Protein AF-A0A359DBV9-F1 (afdb_monomer_lite)

Structure (mmCIF, N/CA/C/O backbone):
data_AF-A0A359DBV9-F1
#
_entry.id   AF-A0A359DBV9-F1
#
loop_
_atom_site.group_PDB
_atom_site.id
_atom_site.type_symbol
_atom_site.label_atom_id
_atom_site.label_alt_id
_atom_site.label_comp_id
_atom_site.label_asym_id
_atom_site.label_entity_id
_atom_site.label_seq_id
_atom_site.pdbx_PDB_ins_code
_atom_site.Cartn_x
_atom_site.Cartn_y
_atom_site.Cartn_z
_atom_site.occupancy
_atom_site.B_iso_or_equiv
_atom_site.auth_seq_id
_atom_site.auth_comp_id
_atom_site.auth_asym_id
_atom_site.auth_atom_id
_atom_site.pdbx_PDB_model_num
ATOM 1 N N . GLU A 1 1 ? 1.395 5.108 -5.241 1.00 94.19 1 GLU A N 1
ATOM 2 C CA . GLU A 1 1 ? 0.673 3.856 -4.941 1.00 94.19 1 GLU A CA 1
ATOM 3 C C . GLU A 1 1 ? -0.668 3.954 -5.624 1.00 94.19 1 GLU A C 1
ATOM 5 O O . GLU A 1 1 ? -1.187 5.061 -5.710 1.00 94.19 1 GLU A O 1
ATOM 10 N N . TYR A 1 2 ? -1.190 2.859 -6.149 1.00 95.69 2 TYR A N 1
ATOM 11 C CA . TYR A 1 2 ? -2.496 2.856 -6.799 1.00 95.69 2 TYR A CA 1
ATOM 12 C C . TYR A 1 2 ? -3.117 1.470 -6.710 1.00 95.69 2 TYR A C 1
ATOM 14 O O . TYR A 1 2 ? -2.435 0.494 -6.397 1.00 95.69 2 TYR A O 1
ATOM 22 N N . ARG A 1 3 ? -4.417 1.398 -6.984 1.00 96.06 3 ARG A N 1
ATOM 23 C CA . ARG A 1 3 ? -5.118 0.130 -7.140 1.00 96.06 3 ARG A CA 1
ATOM 24 C C . ARG A 1 3 ? -5.063 -0.325 -8.586 1.00 96.06 3 ARG A C 1
ATOM 26 O O . ARG A 1 3 ? -5.320 0.463 -9.491 1.00 96.06 3 ARG A O 1
ATOM 33 N N . TYR A 1 4 ? -4.761 -1.597 -8.773 1.00 96.25 4 TYR A N 1
ATOM 34 C CA . TYR A 1 4 ? -4.733 -2.256 -10.069 1.00 96.25 4 TYR A CA 1
ATOM 35 C C . TYR A 1 4 ? -5.611 -3.498 -10.008 1.00 96.25 4 TYR A C 1
ATOM 37 O O . TYR A 1 4 ? -5.556 -4.210 -9.007 1.00 96.25 4 TYR A O 1
ATOM 45 N N . ALA A 1 5 ? -6.420 -3.720 -11.042 1.00 96.56 5 ALA A N 1
ATOM 46 C CA . ALA A 1 5 ? -7.215 -4.931 -11.189 1.00 96.56 5 ALA A CA 1
ATOM 47 C C . ALA A 1 5 ? -6.485 -5.904 -12.115 1.00 96.56 5 ALA A C 1
ATOM 49 O O . ALA A 1 5 ? -6.030 -5.501 -13.187 1.00 96.56 5 ALA A O 1
ATOM 50 N N . ASP A 1 6 ? -6.377 -7.164 -11.706 1.00 92.44 6 ASP A N 1
ATOM 51 C CA . ASP A 1 6 ? -5.887 -8.219 -12.587 1.00 92.44 6 ASP A CA 1
ATOM 52 C C . ASP A 1 6 ? -6.935 -8.604 -13.652 1.00 92.44 6 ASP A C 1
ATOM 54 O O . ASP A 1 6 ? -8.040 -8.059 -13.711 1.00 92.44 6 ASP A O 1
ATOM 58 N N . ALA A 1 7 ? -6.600 -9.572 -14.508 1.00 94.88 7 ALA A N 1
ATOM 59 C CA . ALA A 1 7 ? -7.501 -10.050 -15.560 1.00 94.88 7 ALA A CA 1
ATOM 60 C C . ALA A 1 7 ? -8.802 -10.691 -15.031 1.00 94.88 7 ALA A C 1
ATOM 62 O O . ALA A 1 7 ? -9.732 -10.904 -15.806 1.00 94.88 7 ALA A O 1
ATOM 63 N N . ARG A 1 8 ? -8.872 -11.016 -13.734 1.00 96.12 8 ARG A N 1
ATOM 64 C CA . ARG A 1 8 ? -10.062 -11.554 -13.062 1.00 96.12 8 ARG A CA 1
ATOM 65 C C . ARG A 1 8 ? -10.880 -10.457 -12.374 1.00 96.12 8 ARG A C 1
ATOM 67 O O . ARG A 1 8 ? -11.962 -10.746 -11.878 1.00 96.12 8 ARG A O 1
ATOM 74 N N . GLY A 1 9 ? -10.397 -9.213 -12.373 1.00 95.12 9 GLY A N 1
ATOM 75 C CA . GLY A 1 9 ? -11.027 -8.080 -11.697 1.00 95.12 9 GLY A CA 1
ATOM 76 C C . GLY A 1 9 ? -10.638 -7.943 -10.223 1.00 95.12 9 GLY A C 1
ATOM 77 O O . GLY A 1 9 ? -11.161 -7.062 -9.541 1.00 95.12 9 GLY A O 1
ATOM 78 N N . GLU A 1 10 ? -9.718 -8.772 -9.726 1.00 95.75 10 GLU A N 1
ATOM 79 C CA . GLU A 1 10 ? -9.263 -8.707 -8.340 1.00 95.75 10 GLU A CA 1
ATOM 80 C C . GLU A 1 10 ? -8.290 -7.547 -8.161 1.00 95.75 10 GLU A C 1
ATOM 82 O O . GLU A 1 10 ? -7.347 -7.367 -8.935 1.00 95.75 10 GLU A O 1
ATOM 87 N N . TYR A 1 11 ? -8.517 -6.740 -7.125 1.00 96.00 11 TYR A N 1
ATOM 88 C CA . TYR A 1 11 ? -7.732 -5.533 -6.906 1.00 96.00 11 TYR A CA 1
ATOM 89 C C . TYR A 1 11 ? -6.589 -5.740 -5.919 1.00 96.00 11 TYR A C 1
ATOM 91 O O . TYR A 1 11 ? -6.804 -6.138 -4.774 1.00 96.00 11 TYR A O 1
ATOM 99 N N . ALA A 1 12 ? -5.400 -5.303 -6.323 1.00 96.56 12 ALA A N 1
ATOM 100 C CA . ALA A 1 12 ? -4.228 -5.182 -5.467 1.00 96.56 12 ALA A CA 1
ATOM 101 C C . ALA A 1 12 ? -3.786 -3.718 -5.341 1.00 96.56 12 ALA A C 1
ATOM 103 O O . ALA A 1 12 ? -3.973 -2.900 -6.249 1.00 96.56 12 ALA A O 1
ATOM 104 N N . TRP A 1 13 ? -3.171 -3.382 -4.210 1.00 98.06 13 TRP A N 1
ATOM 105 C CA . TRP A 1 13 ? -2.430 -2.135 -4.064 1.00 98.06 13 TRP A CA 1
ATOM 106 C C . TRP A 1 13 ? -1.017 -2.320 -4.598 1.00 98.06 13 TRP A C 1
ATOM 108 O O . TRP A 1 13 ? -0.257 -3.121 -4.063 1.00 98.06 13 TRP A O 1
ATOM 118 N N . LEU A 1 14 ? -0.638 -1.538 -5.606 1.00 97.81 14 LEU A N 1
ATOM 119 C CA . LEU A 1 14 ? 0.697 -1.574 -6.186 1.00 97.81 14 LEU A CA 1
ATOM 120 C C . LEU A 1 14 ? 1.490 -0.315 -5.841 1.00 97.81 14 LEU A C 1
ATOM 122 O O . LEU A 1 14 ? 1.059 0.830 -6.043 1.00 97.81 14 LEU A O 1
ATOM 126 N N . LEU A 1 15 ? 2.714 -0.534 -5.375 1.00 97.88 15 LEU A N 1
ATOM 127 C CA . LEU A 1 15 ? 3.759 0.471 -5.355 1.00 97.88 15 LEU A CA 1
ATOM 128 C C . LEU A 1 15 ? 4.565 0.338 -6.640 1.00 97.88 15 LEU A C 1
ATOM 130 O O . LEU A 1 15 ? 5.237 -0.663 -6.859 1.00 97.88 15 LEU A O 1
ATOM 134 N N . SER A 1 16 ? 4.501 1.362 -7.486 1.00 96.81 16 SER A N 1
ATOM 135 C CA . SER A 1 16 ? 5.309 1.414 -8.704 1.00 96.81 16 SER A CA 1
ATOM 136 C C . SER A 1 16 ? 6.408 2.451 -8.587 1.00 96.81 16 SER A C 1
ATOM 138 O O . SER A 1 16 ? 6.194 3.557 -8.068 1.00 96.81 16 SER A O 1
ATOM 140 N N . ARG A 1 17 ? 7.586 2.084 -9.079 1.00 96.88 17 ARG A N 1
ATOM 141 C CA . ARG A 1 17 ? 8.751 2.957 -9.209 1.00 96.88 17 ARG A CA 1
ATOM 142 C C . ARG A 1 17 ? 9.372 2.698 -10.567 1.00 96.88 17 ARG A C 1
ATOM 144 O O . ARG A 1 17 ? 9.584 1.548 -10.923 1.00 96.88 17 ARG A O 1
ATOM 151 N N . GLY A 1 18 ? 9.658 3.755 -11.315 1.00 95.94 18 GLY A N 1
ATOM 152 C CA . GLY A 1 18 ? 10.279 3.643 -12.627 1.00 95.94 18 GLY A CA 1
ATOM 153 C C . GLY A 1 18 ? 11.240 4.788 -12.889 1.00 95.94 18 GLY A C 1
ATOM 154 O O . GLY A 1 18 ? 11.100 5.869 -12.316 1.00 95.94 18 GLY A O 1
ATOM 155 N N . LYS A 1 19 ? 12.224 4.533 -13.748 1.00 96.81 19 LYS A N 1
ATOM 156 C CA . LYS A 1 19 ? 13.203 5.515 -14.204 1.00 96.81 19 LYS A CA 1
ATOM 157 C C . LYS A 1 19 ? 13.382 5.396 -15.713 1.00 96.81 19 LYS A C 1
ATOM 159 O O . LYS A 1 19 ? 13.419 4.294 -16.260 1.00 96.81 19 LYS A O 1
ATOM 164 N N . VAL A 1 20 ? 13.528 6.543 -16.372 1.00 97.62 20 VAL A N 1
ATOM 165 C CA . VAL A 1 20 ? 13.976 6.608 -17.766 1.00 97.62 20 VAL A CA 1
ATOM 166 C C . VAL A 1 20 ? 15.414 6.097 -17.830 1.00 97.62 20 VAL A C 1
ATOM 168 O O . VAL A 1 20 ? 16.296 6.639 -17.164 1.00 97.62 20 VAL A O 1
ATOM 171 N N . LEU A 1 21 ? 15.626 5.034 -18.596 1.00 97.31 21 LEU A N 1
ATOM 172 C CA . LEU A 1 21 ? 16.941 4.453 -18.842 1.00 97.31 21 LEU A CA 1
ATOM 173 C C . LEU A 1 21 ? 17.633 5.104 -20.037 1.00 97.31 21 LEU A C 1
ATOM 175 O O . LEU A 1 21 ? 18.853 5.205 -20.042 1.00 97.31 21 LEU A O 1
ATOM 179 N N . GLU A 1 22 ? 16.859 5.551 -21.026 1.00 97.75 22 GLU A N 1
ATOM 180 C CA . GLU A 1 22 ? 17.387 6.061 -22.288 1.00 97.75 22 GLU A CA 1
ATOM 181 C C . GLU A 1 22 ? 16.523 7.206 -22.818 1.00 97.75 22 GLU A C 1
ATOM 183 O O . GLU A 1 22 ? 15.289 7.166 -22.715 1.00 97.75 22 GLU A O 1
ATOM 188 N N . ARG A 1 23 ? 17.179 8.226 -23.377 1.00 98.12 23 ARG A N 1
ATOM 189 C CA . ARG A 1 23 ? 16.546 9.373 -24.032 1.00 98.12 23 ARG A CA 1
ATOM 190 C C . ARG A 1 23 ? 17.143 9.582 -25.418 1.00 98.12 23 ARG A C 1
ATOM 192 O O . ARG A 1 23 ? 18.319 9.291 -25.615 1.00 98.12 23 ARG A O 1
ATOM 199 N N . ASP A 1 24 ? 16.338 10.099 -26.339 1.00 96.94 24 ASP A N 1
ATOM 200 C CA . ASP A 1 24 ? 16.823 10.545 -27.644 1.00 96.94 24 ASP A CA 1
ATOM 201 C C . ASP A 1 24 ? 17.574 11.887 -27.544 1.00 96.94 24 ASP A C 1
ATOM 203 O O . ASP A 1 24 ? 17.677 12.495 -26.472 1.00 96.94 24 ASP A O 1
ATOM 207 N N . SER A 1 25 ? 18.098 12.362 -28.675 1.00 97.25 25 SER A N 1
ATOM 208 C CA . SER A 1 25 ? 18.816 13.639 -28.783 1.00 97.25 25 SER A CA 1
ATOM 209 C C . SER A 1 25 ? 17.956 14.868 -28.473 1.00 97.25 25 SER A C 1
ATOM 211 O O . SER A 1 25 ? 18.496 15.921 -28.150 1.00 97.25 25 SER A O 1
ATOM 213 N N . GLU A 1 26 ? 16.631 14.746 -28.552 1.00 97.25 26 GLU A N 1
ATOM 214 C CA . GLU A 1 26 ? 15.673 15.797 -28.191 1.00 97.25 26 GLU A CA 1
ATOM 215 C C . GLU A 1 26 ? 15.206 15.662 -26.728 1.00 97.25 26 GLU A C 1
ATOM 217 O O . GLU A 1 26 ? 14.332 16.393 -26.263 1.00 97.25 26 GLU A O 1
ATOM 222 N N . GLY A 1 27 ? 15.794 14.727 -25.974 1.00 95.44 27 GLY A N 1
ATOM 223 C CA . GLY A 1 27 ? 15.507 14.490 -24.566 1.00 95.44 27 GLY A CA 1
ATOM 224 C C . GLY A 1 27 ? 14.229 13.689 -24.307 1.00 95.44 27 GLY A C 1
ATOM 225 O O . GLY A 1 27 ? 13.857 13.516 -23.140 1.00 95.44 27 GLY A O 1
ATOM 226 N N . ARG A 1 28 ? 13.550 13.159 -25.328 1.00 97.00 28 ARG A N 1
ATOM 227 C CA . ARG A 1 28 ? 12.352 12.324 -25.156 1.00 97.00 28 ARG A CA 1
ATOM 228 C C . ARG A 1 28 ? 12.741 10.948 -24.636 1.00 97.00 28 ARG A C 1
ATOM 230 O O . ARG A 1 28 ? 13.769 10.397 -25.010 1.00 97.00 28 ARG A O 1
ATOM 237 N N . ALA A 1 29 ? 11.933 10.392 -23.737 1.00 96.69 29 ALA A N 1
ATOM 238 C CA . ALA A 1 29 ? 12.204 9.081 -23.156 1.00 96.69 29 ALA A CA 1
ATOM 239 C C . ALA A 1 29 ? 11.990 7.976 -24.201 1.00 96.69 29 ALA A C 1
ATOM 241 O O . ALA A 1 29 ? 10.879 7.813 -24.696 1.00 96.69 29 ALA A O 1
ATOM 242 N N . LEU A 1 30 ? 13.038 7.205 -24.490 1.00 97.12 30 LEU A N 1
ATOM 243 C CA . LEU A 1 30 ? 12.981 6.043 -25.383 1.00 97.12 30 LEU A CA 1
ATOM 244 C C . LEU A 1 30 ? 12.689 4.758 -24.615 1.00 97.12 30 LEU A C 1
ATOM 246 O O . LEU A 1 30 ? 11.995 3.869 -25.102 1.00 97.12 30 LEU A O 1
ATOM 250 N N . ARG A 1 31 ? 13.208 4.660 -23.387 1.00 97.44 31 ARG A N 1
ATOM 251 C CA . ARG A 1 31 ? 13.071 3.455 -22.574 1.00 97.44 31 ARG A CA 1
ATOM 252 C C . ARG A 1 31 ? 12.937 3.795 -21.105 1.00 97.44 31 ARG A C 1
ATOM 254 O O . ARG A 1 31 ? 13.708 4.580 -20.556 1.00 97.44 31 ARG A O 1
ATOM 261 N N . ILE A 1 32 ? 11.978 3.150 -20.456 1.00 96.81 32 ILE A N 1
ATOM 262 C CA . ILE A 1 32 ? 11.760 3.211 -19.013 1.00 96.81 32 ILE A CA 1
ATOM 263 C C . ILE A 1 32 ? 11.845 1.787 -18.480 1.00 96.81 32 ILE A C 1
ATOM 265 O O . ILE A 1 32 ? 11.346 0.855 -19.104 1.00 96.81 32 ILE A O 1
ATOM 269 N N . ALA A 1 33 ? 12.469 1.628 -17.319 1.00 97.38 33 ALA A N 1
ATOM 270 C CA . ALA A 1 33 ? 12.337 0.417 -16.527 1.00 97.38 33 ALA A CA 1
ATOM 271 C C . ALA A 1 33 ? 11.745 0.772 -15.173 1.00 97.38 33 ALA A C 1
ATOM 273 O O . ALA A 1 33 ? 12.033 1.830 -14.606 1.00 97.38 33 ALA A O 1
ATOM 274 N N . GLY A 1 34 ? 10.922 -0.125 -14.654 1.00 96.25 34 GLY A N 1
ATOM 275 C CA . GLY A 1 34 ? 10.324 0.028 -13.348 1.00 96.25 34 GLY A CA 1
ATOM 276 C C . GLY A 1 34 ? 9.991 -1.307 -12.718 1.00 96.25 34 GLY A C 1
ATOM 277 O O . GLY A 1 34 ? 10.041 -2.352 -13.363 1.00 96.25 34 GLY A O 1
ATOM 278 N N . THR A 1 35 ? 9.669 -1.241 -11.437 1.00 96.94 35 THR A N 1
ATOM 279 C CA . THR A 1 35 ? 9.198 -2.367 -10.646 1.00 96.94 35 THR A CA 1
ATOM 280 C C . THR A 1 35 ? 7.813 -2.060 -10.103 1.00 96.94 35 THR A C 1
ATOM 282 O O . THR A 1 35 ? 7.478 -0.912 -9.788 1.00 96.94 35 THR A O 1
ATOM 285 N N . HIS A 1 36 ? 7.017 -3.117 -9.990 1.00 96.38 36 HIS A N 1
ATOM 286 C CA . HIS A 1 36 ? 5.721 -3.110 -9.335 1.00 96.38 36 HIS A CA 1
ATOM 287 C C . HIS A 1 36 ? 5.806 -4.057 -8.144 1.00 96.38 36 HIS A C 1
ATOM 289 O O . HIS A 1 36 ? 6.163 -5.222 -8.304 1.00 96.38 36 HIS A O 1
ATOM 295 N N . VAL A 1 37 ? 5.510 -3.548 -6.954 1.00 97.44 37 VAL A N 1
ATOM 296 C CA . VAL A 1 37 ? 5.473 -4.339 -5.723 1.00 97.44 37 VAL A CA 1
ATOM 297 C C . VAL A 1 37 ? 4.045 -4.340 -5.211 1.00 97.44 37 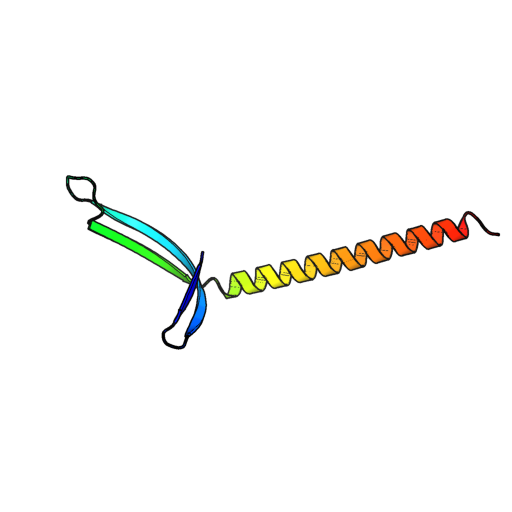VAL A C 1
ATOM 299 O O . VAL A 1 37 ? 3.462 -3.270 -5.019 1.00 97.44 37 VAL A O 1
ATOM 302 N N . ASP A 1 38 ? 3.491 -5.528 -4.986 1.00 97.06 38 ASP A N 1
ATOM 303 C CA . ASP A 1 38 ? 2.221 -5.670 -4.283 1.00 97.06 38 ASP A CA 1
ATOM 304 C C . ASP A 1 38 ? 2.406 -5.293 -2.808 1.00 97.06 38 ASP A C 1
ATOM 306 O O . ASP A 1 38 ? 3.176 -5.906 -2.068 1.00 97.06 38 ASP A O 1
ATOM 310 N N . ILE A 1 39 ? 1.706 -4.242 -2.391 1.00 97.94 39 ILE A N 1
ATOM 311 C CA . ILE A 1 39 ? 1.703 -3.706 -1.029 1.00 97.94 39 ILE A CA 1
ATOM 312 C C . ILE A 1 39 ? 0.340 -3.896 -0.346 1.00 97.94 39 ILE A C 1
ATOM 314 O O . ILE A 1 39 ? 0.059 -3.257 0.668 1.00 97.94 39 ILE A O 1
ATOM 318 N N . THR A 1 40 ? -0.522 -4.776 -0.860 1.00 97.31 40 THR A N 1
ATOM 319 C CA . THR A 1 40 ? -1.862 -5.038 -0.308 1.00 97.31 40 THR A CA 1
ATOM 320 C C . THR A 1 40 ? -1.789 -5.473 1.150 1.00 97.31 40 THR A C 1
ATOM 322 O O . THR A 1 40 ? -2.524 -4.956 1.991 1.00 97.31 40 THR A O 1
ATOM 325 N N . ARG A 1 41 ? -0.851 -6.367 1.486 1.00 97.69 41 ARG A N 1
ATOM 326 C CA . ARG A 1 41 ? -0.622 -6.788 2.876 1.00 97.69 41 ARG A CA 1
ATOM 327 C C . ARG A 1 41 ? -0.211 -5.614 3.765 1.00 97.69 41 ARG A C 1
ATOM 329 O O . ARG A 1 41 ? -0.725 -5.492 4.870 1.00 97.69 41 ARG A O 1
ATOM 336 N N . LEU A 1 42 ? 0.676 -4.744 3.279 1.00 98.12 42 LEU A N 1
ATOM 337 C CA . LEU A 1 42 ? 1.110 -3.563 4.027 1.00 98.12 42 LEU A CA 1
ATOM 338 C C . LEU A 1 42 ? -0.077 -2.638 4.321 1.00 98.12 42 LEU A C 1
ATOM 340 O O . LEU A 1 42 ? -0.237 -2.200 5.455 1.00 98.12 42 LEU A O 1
ATOM 344 N N . LYS A 1 43 ? -0.941 -2.396 3.329 1.00 97.75 43 LYS A N 1
ATOM 345 C CA . LYS A 1 43 ? -2.154 -1.586 3.506 1.00 97.75 43 LYS A CA 1
ATOM 346 C C . LYS A 1 43 ? -3.127 -2.187 4.518 1.00 97.75 43 LYS A C 1
ATOM 348 O O . LYS A 1 43 ? -3.670 -1.440 5.323 1.00 97.75 43 LYS A O 1
ATOM 353 N N . ARG A 1 44 ? -3.311 -3.513 4.516 1.00 97.50 44 ARG A N 1
ATOM 354 C CA . ARG A 1 44 ? -4.154 -4.205 5.509 1.00 97.50 44 ARG A CA 1
ATOM 355 C C . ARG A 1 44 ? -3.626 -4.007 6.929 1.00 97.50 44 ARG A C 1
ATOM 357 O O . ARG A 1 44 ? -4.368 -3.542 7.781 1.00 97.50 44 ARG A O 1
ATOM 364 N N . VAL A 1 45 ? -2.330 -4.236 7.144 1.00 98.12 45 VAL A N 1
ATOM 365 C CA . VAL A 1 45 ? -1.698 -4.041 8.461 1.00 98.12 45 VAL A CA 1
ATOM 366 C C . VAL A 1 45 ? -1.772 -2.579 8.914 1.00 98.12 45 VAL A C 1
ATOM 368 O O . VAL A 1 45 ? -2.020 -2.308 10.085 1.00 98.12 45 VAL A O 1
ATOM 371 N N . GLN A 1 46 ? -1.582 -1.620 8.001 1.00 98.00 46 GLN A N 1
ATOM 372 C CA . GLN A 1 46 ? -1.726 -0.194 8.317 1.00 98.00 46 GLN A CA 1
ATOM 373 C C . GLN A 1 46 ? -3.145 0.152 8.781 1.00 98.00 46 GLN A C 1
ATOM 375 O O . GLN A 1 46 ? -3.299 0.907 9.740 1.00 98.00 46 GLN A O 1
ATOM 380 N N . GLU A 1 47 ? -4.167 -0.401 8.130 1.00 98.00 47 GLU A N 1
ATOM 381 C CA . GLU A 1 47 ? -5.559 -0.156 8.507 1.00 98.00 47 GLU A CA 1
ATOM 382 C C . GLU A 1 47 ? -5.930 -0.849 9.824 1.00 98.00 47 GLU A C 1
ATOM 384 O O . GLU A 1 47 ? -6.558 -0.229 10.679 1.00 98.00 47 GLU A O 1
ATOM 389 N N . GLU A 1 48 ? -5.476 -2.086 10.036 1.00 98.06 48 GLU A N 1
ATOM 390 C CA . GLU A 1 48 ? -5.646 -2.804 11.306 1.00 98.06 48 GLU A CA 1
ATOM 391 C C . GLU A 1 48 ? -5.032 -2.018 12.472 1.00 98.06 48 GLU A C 1
ATOM 393 O O . GLU A 1 48 ? -5.691 -1.787 13.488 1.00 98.06 48 GLU A O 1
ATOM 398 N N . LEU A 1 49 ? -3.799 -1.526 12.303 1.00 98.31 49 LEU A N 1
ATOM 399 C CA . LEU A 1 49 ? -3.127 -0.708 13.312 1.00 98.31 49 LEU A CA 1
ATOM 400 C C . LEU A 1 49 ? -3.878 0.604 13.574 1.00 98.31 49 LEU A C 1
ATOM 402 O O . LEU A 1 49 ? -4.023 1.018 14.727 1.00 98.31 49 LEU A O 1
ATOM 406 N N . ARG A 1 50 ? -4.373 1.258 12.516 1.00 98.06 50 ARG A N 1
ATOM 407 C CA . ARG A 1 50 ? -5.164 2.489 12.629 1.00 98.06 50 ARG A CA 1
ATOM 408 C C . ARG A 1 50 ? -6.448 2.243 13.417 1.00 98.06 50 ARG A C 1
ATOM 410 O O . ARG A 1 50 ? -6.756 3.020 14.318 1.00 98.06 50 ARG A O 1
ATOM 417 N N . SER A 1 51 ? -7.160 1.161 13.111 1.00 98.06 51 SER A N 1
ATOM 418 C CA . SER A 1 51 ? -8.390 0.777 13.805 1.00 98.06 51 SER A CA 1
ATOM 419 C C . SER A 1 51 ? -8.136 0.500 15.286 1.00 98.06 51 SER A C 1
ATOM 421 O O . SER A 1 51 ? -8.803 1.083 16.139 1.00 98.06 51 SER A O 1
ATOM 423 N N . ALA A 1 52 ? -7.121 -0.308 15.605 1.00 97.81 52 ALA A N 1
ATOM 424 C CA . ALA A 1 52 ? -6.767 -0.625 16.987 1.00 97.81 52 ALA A CA 1
ATOM 425 C C . ALA A 1 52 ? -6.364 0.628 17.786 1.00 97.81 52 ALA A C 1
ATOM 427 O O . ALA A 1 52 ? -6.735 0.785 18.949 1.00 97.81 52 ALA A O 1
ATOM 428 N N . SER A 1 53 ? -5.635 1.556 17.157 1.00 98.12 53 SER A N 1
ATOM 429 C CA . SER A 1 53 ? -5.259 2.823 17.790 1.00 98.12 53 SER A CA 1
ATOM 430 C C . SER A 1 53 ? -6.478 3.694 18.108 1.00 98.12 53 SER A C 1
ATOM 432 O O . SER A 1 53 ? -6.569 4.240 19.209 1.00 98.12 53 SER A O 1
ATOM 434 N N . LEU A 1 54 ? -7.436 3.793 17.180 1.00 98.25 54 LEU A N 1
ATOM 435 C CA . LEU A 1 54 ? -8.677 4.543 17.390 1.00 98.25 54 LEU A CA 1
ATOM 436 C C . LEU A 1 54 ? -9.525 3.940 18.514 1.00 98.25 54 LEU A C 1
ATOM 438 O O . LEU A 1 54 ? -10.032 4.678 19.358 1.00 98.25 54 LEU A O 1
ATOM 442 N N . GLU A 1 55 ? -9.638 2.614 18.564 1.00 98.12 55 GLU A N 1
ATOM 443 C CA . GLU A 1 55 ? -10.363 1.911 19.624 1.00 98.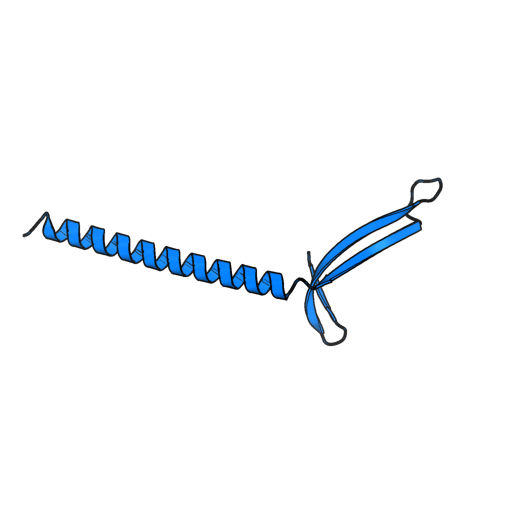12 55 GLU A CA 1
ATOM 444 C C . GLU A 1 55 ? -9.733 2.161 21.001 1.00 98.12 55 GLU A C 1
ATOM 446 O O . GLU A 1 55 ? -10.423 2.552 21.947 1.00 98.12 55 GLU A O 1
ATOM 451 N N . ALA A 1 56 ? -8.408 2.036 21.104 1.00 98.00 56 ALA A N 1
ATOM 452 C CA . ALA A 1 56 ? -7.683 2.302 22.342 1.00 98.00 56 ALA A CA 1
ATOM 453 C C . ALA A 1 56 ? -7.857 3.757 22.814 1.00 98.00 56 ALA A C 1
ATOM 455 O O . ALA A 1 56 ? -8.060 4.012 24.005 1.00 98.00 56 ALA A O 1
ATOM 456 N N . GLN A 1 57 ? -7.823 4.723 21.889 1.00 97.88 57 GLN A N 1
ATOM 457 C CA . GLN A 1 57 ? -8.069 6.130 22.209 1.00 97.88 57 GLN A CA 1
ATOM 458 C C . GLN A 1 57 ? -9.499 6.358 22.704 1.00 97.88 57 GLN A C 1
ATOM 460 O O . GLN A 1 57 ? -9.690 7.042 23.713 1.00 97.88 57 GLN A O 1
ATOM 465 N N . ALA A 1 58 ? -10.496 5.766 22.044 1.00 97.56 58 ALA A N 1
ATOM 466 C CA . ALA A 1 58 ? -11.892 5.874 22.454 1.00 97.56 58 ALA A CA 1
ATOM 467 C C . ALA A 1 58 ? -12.112 5.294 23.861 1.00 97.56 58 ALA A C 1
ATOM 469 O O . ALA A 1 58 ? -12.713 5.955 24.712 1.00 97.56 58 ALA A O 1
ATOM 470 N N . ALA A 1 59 ? -11.552 4.114 24.142 1.00 97.31 59 ALA A N 1
ATOM 471 C CA . ALA A 1 59 ? -11.616 3.485 25.459 1.00 97.31 59 ALA A CA 1
ATOM 472 C C . ALA A 1 59 ? -10.944 4.344 26.543 1.00 97.31 59 ALA A C 1
ATOM 474 O O . ALA A 1 59 ? -11.510 4.555 27.619 1.00 97.31 59 ALA A O 1
ATOM 475 N N . SER A 1 60 ? -9.763 4.901 26.251 1.00 97.25 60 SER A N 1
ATOM 476 C CA . SER A 1 60 ? -9.061 5.797 27.175 1.00 97.25 60 SER A CA 1
ATOM 477 C C . SER A 1 60 ? -9.878 7.053 27.475 1.00 97.25 60 SER A C 1
ATOM 479 O O . SER A 1 60 ? -10.012 7.438 28.635 1.00 97.25 60 SER A O 1
ATOM 481 N N . GLN A 1 61 ? -10.459 7.684 26.451 1.00 96.69 61 GLN A N 1
ATOM 482 C CA . GLN A 1 61 ? -11.292 8.871 26.635 1.00 96.69 61 GLN A CA 1
ATOM 483 C C . GLN A 1 61 ? -12.558 8.565 27.436 1.00 96.69 61 GLN A C 1
ATOM 485 O O . GLN A 1 61 ? -12.931 9.360 28.299 1.00 96.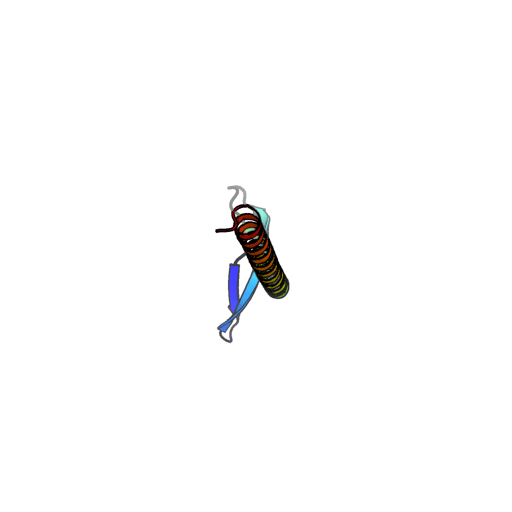69 61 GLN A O 1
ATOM 490 N N . ALA A 1 62 ? -13.218 7.436 27.172 1.00 96.00 62 ALA A N 1
ATOM 491 C CA . ALA A 1 62 ? -14.390 7.010 27.929 1.00 96.00 62 ALA A CA 1
ATOM 492 C C . ALA A 1 62 ? -14.044 6.814 29.413 1.00 96.00 62 ALA A C 1
ATOM 494 O O . ALA A 1 62 ? -14.741 7.332 30.286 1.00 96.00 62 ALA A O 1
ATOM 495 N N . LYS A 1 63 ? -12.909 6.163 29.701 1.00 95.75 63 LYS A N 1
ATOM 496 C CA . LYS A 1 63 ? -12.406 5.978 31.068 1.00 95.75 63 LYS A CA 1
ATOM 497 C C . LYS A 1 63 ? -12.118 7.311 31.763 1.00 95.75 63 LYS A C 1
ATOM 499 O O . LYS A 1 63 ? -12.528 7.499 32.906 1.00 95.75 63 LYS A O 1
ATOM 504 N N . SER A 1 64 ? -11.455 8.250 31.087 1.00 95.31 64 SER A N 1
ATOM 505 C CA . SER A 1 64 ? -11.177 9.580 31.645 1.00 95.31 64 SER A CA 1
ATOM 506 C C . SER A 1 64 ? -12.457 10.362 31.943 1.00 95.31 64 SER A C 1
ATOM 508 O O . SER A 1 64 ? -12.566 10.956 33.015 1.00 95.31 64 SER A O 1
ATOM 510 N N . ARG A 1 65 ? -13.441 10.330 31.033 1.00 93.25 65 ARG A N 1
ATOM 511 C CA . ARG A 1 65 ? -14.743 10.983 31.240 1.00 93.25 65 ARG A CA 1
ATOM 512 C C . ARG A 1 65 ? -15.477 10.404 32.445 1.00 93.25 65 ARG A C 1
ATOM 514 O O . ARG A 1 65 ? -15.950 11.170 33.274 1.00 93.25 65 ARG A O 1
ATOM 521 N N . PHE A 1 66 ? -15.502 9.079 32.575 1.00 92.75 66 PHE A N 1
ATOM 522 C CA . PHE A 1 66 ? -16.126 8.404 33.711 1.00 92.75 66 PHE A CA 1
ATOM 523 C C . PHE A 1 66 ? -15.477 8.781 35.052 1.00 92.75 66 PHE A C 1
ATOM 525 O O . PHE A 1 66 ? -16.164 9.128 36.008 1.00 92.75 66 PHE A O 1
ATOM 532 N N . LEU A 1 67 ? -14.142 8.763 35.133 1.00 92.75 67 LEU A N 1
ATOM 533 C CA . LEU A 1 67 ? -13.439 9.138 36.366 1.00 92.75 67 LEU A CA 1
ATOM 534 C C . LEU A 1 67 ? -13.667 10.608 36.735 1.00 92.75 67 LEU A C 1
ATOM 536 O O . LEU A 1 67 ? -13.799 10.939 37.915 1.00 92.75 67 LEU A O 1
ATOM 540 N N . SER A 1 68 ? -13.729 11.487 35.732 1.00 91.31 68 SER A N 1
ATOM 541 C CA . SER A 1 68 ? -14.028 12.902 35.935 1.00 91.31 68 SER A CA 1
ATOM 542 C C . SER A 1 68 ? -15.450 13.110 36.462 1.00 91.31 68 SER A C 1
ATOM 544 O O . SER A 1 68 ? -15.603 13.839 37.440 1.00 91.31 68 SER A O 1
ATOM 546 N N . SER A 1 69 ? -16.466 12.451 35.889 1.00 88.44 69 SER A N 1
ATOM 547 C CA . SER A 1 69 ? -17.856 12.592 36.349 1.00 88.44 69 SER A CA 1
ATOM 548 C C . SER A 1 69 ? -18.046 12.072 37.777 1.00 88.44 69 SER A C 1
ATOM 550 O O . SER A 1 69 ? -18.585 12.787 38.616 1.00 88.44 69 SER A O 1
ATOM 552 N N . MET A 1 70 ? -17.497 10.895 38.094 1.00 87.00 70 MET A N 1
ATOM 553 C CA . MET A 1 70 ? -17.545 10.318 39.447 1.00 87.00 70 MET A CA 1
ATOM 554 C C . MET A 1 70 ? -16.852 11.213 40.486 1.00 87.00 70 MET A C 1
ATOM 556 O O . MET A 1 70 ? -17.344 11.387 41.598 1.00 87.00 70 MET A O 1
ATOM 560 N N . SER A 1 71 ? -15.715 11.820 40.127 1.00 82.00 71 SER A N 1
ATOM 561 C CA . SER A 1 71 ? -14.996 12.737 41.024 1.00 82.00 71 SER A CA 1
ATOM 562 C C . SER A 1 71 ? -15.778 14.022 41.296 1.00 82.00 71 SER A C 1
ATOM 564 O O . SER A 1 71 ? -15.679 14.566 42.394 1.00 82.00 71 SER A O 1
ATOM 566 N N . HIS A 1 72 ? -16.526 14.521 40.307 1.00 83.12 72 HIS A N 1
ATOM 567 C CA . HIS A 1 72 ? -17.408 15.672 40.4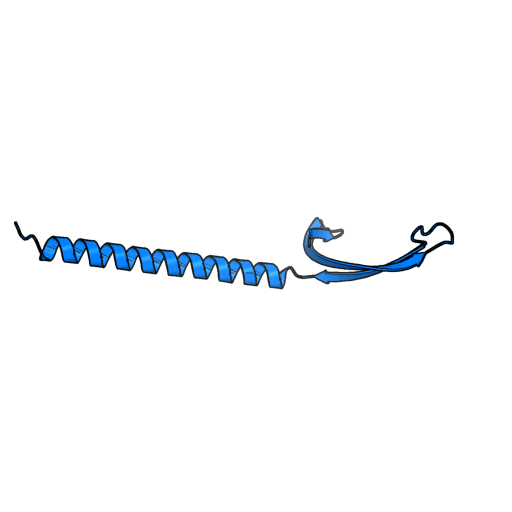90 1.00 83.12 72 HIS A CA 1
ATOM 568 C C . HIS A 1 72 ? -18.552 15.341 41.453 1.00 83.12 72 HIS A C 1
ATOM 570 O O . HIS A 1 72 ? -18.750 16.078 42.415 1.00 83.12 72 HIS A O 1
ATOM 576 N N . GLU A 1 73 ? -19.229 14.206 41.267 1.00 81.50 73 GLU A N 1
ATOM 577 C CA . GLU A 1 73 ? -20.334 13.776 42.138 1.00 81.50 73 GLU A CA 1
ATOM 578 C C . GLU A 1 73 ? -19.890 13.536 43.590 1.00 81.50 73 GLU A C 1
ATOM 580 O O . GLU A 1 73 ? -20.589 13.919 44.524 1.00 81.50 73 GLU A O 1
ATOM 585 N N . LEU A 1 74 ? -18.688 12.992 43.802 1.00 75.00 74 LEU A N 1
ATOM 586 C CA . LEU A 1 74 ? -18.126 12.789 45.144 1.00 75.00 74 LEU A CA 1
ATOM 587 C C . LEU A 1 74 ? -17.714 14.094 45.850 1.00 75.00 74 LEU A C 1
ATOM 589 O O . LEU A 1 74 ? -17.625 14.121 47.076 1.00 75.00 74 LEU A O 1
ATOM 593 N N . ARG A 1 75 ? -17.412 15.165 45.101 1.00 73.44 75 ARG A N 1
ATOM 594 C CA . ARG A 1 75 ? -16.931 16.452 45.647 1.00 73.44 75 ARG A CA 1
ATOM 595 C C . ARG A 1 75 ? -18.036 17.473 45.911 1.00 73.44 75 ARG A C 1
ATOM 597 O O . ARG A 1 75 ? -17.783 18.444 46.619 1.00 73.44 75 ARG A O 1
ATOM 604 N N . THR A 1 76 ? -19.232 17.261 45.378 1.00 65.19 76 THR A N 1
ATOM 605 C CA . THR A 1 76 ? -20.429 18.059 45.677 1.00 65.19 76 THR A CA 1
ATOM 606 C C . THR A 1 76 ? -21.575 17.120 46.034 1.00 65.19 76 THR A C 1
ATOM 608 O O . THR A 1 76 ? -22.439 16.880 45.189 1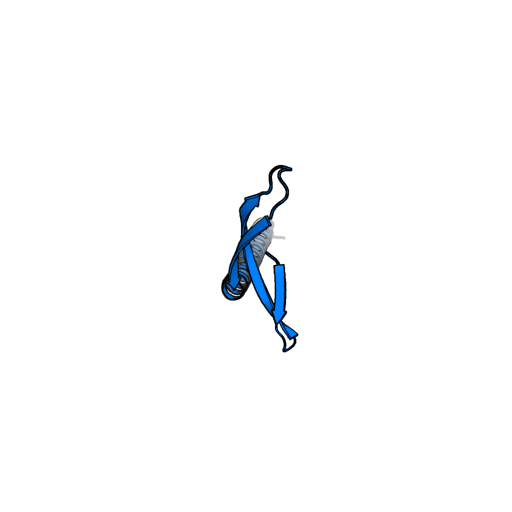.00 65.19 76 THR A O 1
ATOM 611 N N . PRO A 1 77 ? -21.571 16.543 47.248 1.00 60.69 77 PRO A N 1
ATOM 612 C CA . PRO A 1 77 ? -22.718 15.785 47.710 1.00 60.69 77 PRO A CA 1
ATOM 613 C C . PRO A 1 77 ? -23.879 16.763 47.949 1.00 60.69 77 PRO A C 1
ATOM 615 O O . PRO A 1 77 ? -23.674 17.833 48.529 1.00 60.69 77 PRO A O 1
ATOM 618 N N . LEU A 1 78 ? -25.067 16.409 47.449 1.00 58.84 78 LEU A N 1
ATOM 619 C CA . LEU A 1 78 ? -26.334 16.997 47.897 1.00 58.84 78 LEU A CA 1
ATOM 620 C C . LEU A 1 78 ? -26.540 16.745 49.395 1.00 58.84 78 LEU A C 1
ATOM 622 O O . LEU A 1 78 ? -26.189 15.631 49.849 1.00 58.84 78 LEU A O 1
#

Secondary structure (DSSP, 8-state):
-EEEE-TTS-EEEEEEEEEEEEE-TT--EEEEEEEEEE-HHHHHHHHHHHHHHHHHHHHHHHHHHHHHHHHHHHHS--

Sequence (78 aa):
EYRYADARGEYAWLLSRGKVLERDSEGRALRIAGTHVDIT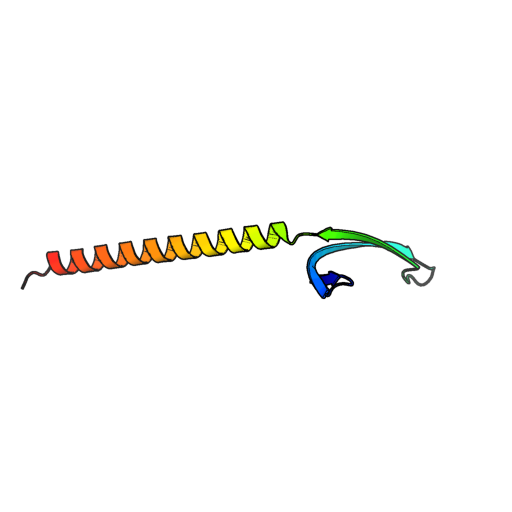RLKRVQEELRSASLEAQAASQAKSRFLSSMSHELRTPL

Foldseek 3Di:
DDWDADPVRDIFDKDKDKDQPDADPVRHRPDMDMDIDGCRVVVVVVVVVVVVVVVVVVVVVVVVVVVVVVVVCVVDPD

pLDDT: mean 94.0, std 8.1, range [58.84, 98.31]

Radius of gyration: 26.26 Å; chains: 1; bounding box: 45×30×77 Å